Protein AF-A0A945QEE7-F1 (afdb_monomer_lite)

Sequence (156 aa):
LLILDPGDCGLHGPGEIKAFEELPPYSDELSGRLCRLVVMKALPALAEQDFTAFSQAVTELQNAVGDHFAPVQGGRYVSPAVTETLEMLAAQGVQGYGQSSWGPTGFALFATRQEAEKAREKLAAKSKGDAALEFVLCRGRNQGCLIETHDLSPIS

pLDDT: mean 89.36, std 9.95, range [53.41, 98.31]

Foldseek 3Di:
DKKAFPPDDFDDDPLVVVLVVPFDDDDPVLVVVLVCLCPVFQVVCVVVVVPQSNQQSQVVNQQSVLVSSCVSQVGSANDPVLVVLVVVVVVVVQRHKHADDRDPMIDTDDPDPVVLVVSQVVQQVVQDDPRGIDRDDDDDDPDDDDDDDDDDDDDD

Secondary structure (DSSP, 8-state):
-EEE-TT-----THHHHHHHHHSPPPPHHHHHHHHHHIIIIIHHHHHTT-HHHHHHHHHHHHHHHHHHHHHHHSSSSS-HHHHHHHHHHHHTT---EEE-TTSS-EEE--SSHHHHHHHHHHHHHH--STTPPEEE------S-------------

Structure (mmCIF, N/CA/C/O backbone):
data_AF-A0A945QEE7-F1
#
_entry.id   AF-A0A945QEE7-F1
#
loop_
_atom_site.group_PDB
_atom_site.id
_atom_site.type_symbol
_atom_site.label_atom_id
_atom_site.label_alt_id
_atom_site.label_comp_id
_atom_site.label_asym_id
_atom_site.label_entity_id
_atom_site.label_seq_id
_atom_site.pdbx_PDB_ins_code
_atom_site.Cartn_x
_atom_site.Cartn_y
_atom_site.Cartn_z
_atom_site.occupancy
_atom_site.B_iso_or_equiv
_atom_site.auth_seq_id
_atom_site.auth_comp_id
_atom_site.auth_asym_id
_atom_site.auth_atom_id
_atom_site.pdbx_PDB_model_num
ATOM 1 N N . LEU A 1 1 ? -7.535 3.858 4.313 1.00 96.19 1 LEU A N 1
ATOM 2 C CA . LEU A 1 1 ? -6.905 4.996 5.018 1.00 96.19 1 LEU A CA 1
ATOM 3 C C . LEU A 1 1 ? -5.767 5.491 4.151 1.00 96.19 1 LEU A C 1
ATOM 5 O O . LEU A 1 1 ? -4.949 4.666 3.773 1.00 96.19 1 LEU A O 1
ATOM 9 N N . LEU A 1 2 ? -5.740 6.777 3.821 1.00 96.50 2 LEU A N 1
ATOM 10 C CA . LEU A 1 2 ? -4.594 7.425 3.189 1.00 96.50 2 LEU A CA 1
ATOM 11 C C . LEU A 1 2 ? -3.747 8.091 4.265 1.00 96.50 2 LEU A C 1
ATOM 13 O O . LEU A 1 2 ? -4.296 8.623 5.233 1.00 96.50 2 LEU A O 1
ATOM 17 N N . ILE A 1 3 ? -2.438 8.039 4.071 1.00 95.44 3 ILE A N 1
ATOM 18 C CA . ILE A 1 3 ? -1.414 8.631 4.923 1.00 95.44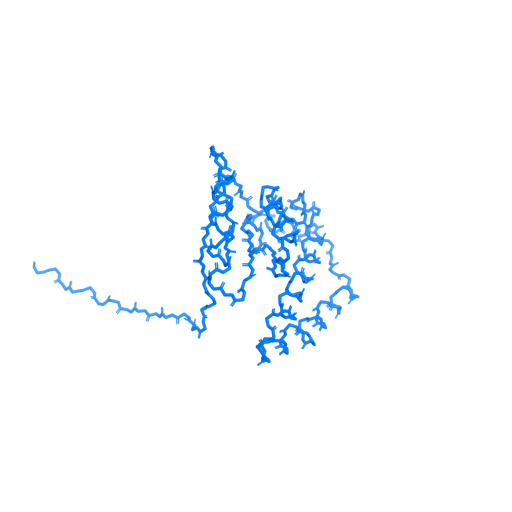 3 ILE A CA 1
ATOM 19 C C . ILE A 1 3 ? -0.645 9.589 4.023 1.00 95.44 3 ILE A C 1
ATOM 21 O O . ILE A 1 3 ? 0.061 9.150 3.117 1.00 95.44 3 ILE A O 1
ATOM 25 N N . LEU A 1 4 ? -0.852 10.882 4.216 1.00 93.81 4 LEU A N 1
ATOM 26 C CA . LEU A 1 4 ? -0.275 11.919 3.380 1.00 93.81 4 LEU A CA 1
ATOM 27 C C . LEU A 1 4 ? 0.861 12.584 4.145 1.00 93.81 4 LEU A C 1
ATOM 29 O O . LEU A 1 4 ? 0.725 12.866 5.334 1.00 93.81 4 LEU A O 1
ATOM 33 N N . ASP A 1 5 ? 1.948 12.849 3.436 1.00 91.44 5 ASP A N 1
ATOM 34 C CA . ASP A 1 5 ? 3.054 13.664 3.915 1.00 91.44 5 ASP A CA 1
ATOM 35 C C . ASP A 1 5 ? 3.064 14.974 3.118 1.00 91.44 5 ASP A C 1
ATOM 37 O O . ASP A 1 5 ? 3.502 14.971 1.967 1.00 91.44 5 ASP A O 1
ATOM 41 N N . PRO A 1 6 ? 2.523 16.080 3.664 1.00 85.69 6 PRO A N 1
ATOM 42 C CA . PRO A 1 6 ? 2.502 17.366 2.968 1.00 85.69 6 PRO A CA 1
ATOM 43 C C . PRO A 1 6 ? 3.894 17.991 2.801 1.00 85.69 6 PRO A C 1
ATOM 45 O O . PRO A 1 6 ? 4.048 18.921 2.011 1.00 85.69 6 PRO A O 1
ATOM 48 N N . GLY A 1 7 ? 4.883 17.532 3.578 1.00 81.88 7 GLY A N 1
ATOM 49 C CA . GLY A 1 7 ? 6.245 18.062 3.579 1.00 81.88 7 GLY A CA 1
ATOM 50 C C . GLY A 1 7 ? 7.164 17.416 2.545 1.00 81.88 7 GLY A C 1
ATOM 51 O O . GLY A 1 7 ? 8.278 17.900 2.350 1.00 81.88 7 GLY A O 1
ATOM 52 N N . ASP A 1 8 ? 6.707 16.354 1.884 1.00 77.81 8 ASP A N 1
ATOM 53 C CA . ASP A 1 8 ? 7.475 15.613 0.893 1.00 77.81 8 ASP A CA 1
ATOM 54 C C . ASP A 1 8 ? 6.785 15.666 -0.476 1.00 77.81 8 ASP A C 1
ATOM 56 O O . ASP A 1 8 ? 5.558 15.717 -0.597 1.00 77.81 8 ASP A O 1
ATOM 60 N N . CYS A 1 9 ? 7.581 15.663 -1.537 1.00 70.19 9 CYS A N 1
ATOM 61 C CA . CYS A 1 9 ? 7.084 15.597 -2.899 1.00 70.19 9 CYS A CA 1
ATOM 62 C C . CYS A 1 9 ? 7.738 14.410 -3.598 1.00 70.19 9 CYS A C 1
ATOM 64 O O . CYS A 1 9 ? 8.950 14.359 -3.793 1.00 70.19 9 CYS A O 1
ATOM 66 N N . GLY A 1 10 ? 6.906 13.443 -3.988 1.00 72.31 10 GLY A N 1
ATOM 67 C CA . GLY A 1 10 ? 7.337 12.362 -4.860 1.00 72.31 10 GLY A CA 1
ATOM 68 C C . GLY A 1 10 ? 7.846 12.897 -6.198 1.00 72.31 10 GLY A C 1
ATOM 69 O O . GLY A 1 10 ? 7.686 14.076 -6.544 1.00 72.31 10 GLY A O 1
ATOM 70 N N . LEU A 1 11 ? 8.437 12.009 -6.992 1.00 74.56 11 LEU A N 1
ATOM 71 C CA . LEU A 1 11 ? 8.879 12.365 -8.335 1.00 74.56 11 LEU A CA 1
ATOM 72 C C . LEU A 1 11 ? 7.681 12.754 -9.211 1.00 74.56 11 LEU A C 1
ATOM 74 O O . LEU A 1 11 ? 6.645 12.094 -9.209 1.00 74.56 11 LEU A O 1
ATOM 78 N N . HIS A 1 12 ? 7.834 13.845 -9.959 1.00 75.69 12 HIS A N 1
ATOM 79 C CA . HIS A 1 12 ? 6.833 14.328 -10.902 1.00 75.69 12 HIS A CA 1
ATOM 80 C C . HIS A 1 12 ? 7.497 15.009 -12.103 1.00 75.69 12 HIS A C 1
ATOM 82 O O . HIS A 1 12 ? 8.585 15.587 -12.006 1.00 75.69 12 HIS A O 1
ATOM 88 N N . GLY A 1 13 ? 6.834 14.945 -13.260 1.00 78.56 13 GLY A N 1
ATOM 89 C CA . GLY A 1 13 ? 7.272 15.634 -14.473 1.00 78.56 13 GLY A CA 1
ATOM 90 C C . GLY A 1 13 ? 8.636 15.132 -14.980 1.00 78.56 13 GLY A C 1
ATOM 91 O O . GLY A 1 13 ? 8.820 13.926 -15.130 1.00 78.56 13 GLY A O 1
ATOM 92 N N . PRO A 1 14 ? 9.615 16.014 -15.259 1.00 75.38 14 PRO A N 1
ATOM 93 C CA . PRO A 1 14 ? 10.912 15.597 -15.804 1.00 75.38 14 PRO A CA 1
ATOM 94 C C . PRO A 1 14 ? 11.692 14.608 -14.922 1.00 75.38 14 PRO A C 1
ATOM 96 O O . PRO A 1 14 ? 12.434 13.780 -15.446 1.00 75.38 14 PRO A O 1
ATOM 99 N N . GLY A 1 15 ? 11.525 14.678 -13.595 1.00 75.44 15 GLY A N 1
ATOM 100 C CA . GLY A 1 15 ? 12.182 13.756 -12.663 1.00 75.44 15 GLY A CA 1
ATOM 101 C C . GLY A 1 15 ? 11.660 12.322 -12.772 1.00 75.44 15 GLY A C 1
ATOM 102 O O . GLY A 1 15 ? 12.436 11.379 -12.663 1.00 75.44 15 GLY A O 1
ATOM 103 N N . GLU A 1 16 ? 10.368 12.159 -13.062 1.00 80.06 16 GLU A N 1
ATOM 104 C CA . GLU A 1 16 ? 9.737 10.854 -13.281 1.00 80.06 16 GLU A CA 1
ATOM 105 C C . GLU A 1 16 ? 10.251 10.189 -14.566 1.00 80.06 16 GLU A C 1
ATOM 107 O O . GLU A 1 16 ? 10.601 9.012 -14.553 1.00 80.06 16 GLU A O 1
ATOM 112 N N . ILE A 1 17 ? 10.370 10.950 -15.661 1.00 79.50 17 ILE A N 1
ATOM 113 C CA . ILE A 1 17 ? 10.894 10.434 -16.938 1.00 79.50 17 ILE A CA 1
ATOM 114 C C . ILE A 1 17 ? 12.321 9.917 -16.755 1.00 79.50 17 ILE A C 1
ATOM 116 O O . ILE A 1 17 ? 12.627 8.791 -17.138 1.00 79.50 17 ILE A O 1
ATOM 120 N N . LYS A 1 18 ? 13.175 10.715 -16.109 1.00 81.19 18 LYS A N 1
ATOM 121 C CA . LYS A 1 18 ? 14.565 10.339 -15.854 1.00 81.19 18 LYS A CA 1
ATOM 122 C C . LYS A 1 18 ? 14.672 9.094 -14.968 1.00 81.19 18 LYS A C 1
ATOM 124 O O . LYS A 1 18 ? 15.489 8.222 -15.237 1.00 81.19 18 LYS A O 1
ATOM 129 N N . ALA A 1 19 ? 13.822 8.979 -13.949 1.00 81.94 19 ALA A N 1
ATOM 130 C CA . ALA A 1 19 ? 13.782 7.793 -13.101 1.00 81.94 19 ALA A CA 1
ATOM 131 C C . ALA A 1 19 ? 13.407 6.527 -13.891 1.00 81.94 19 ALA A C 1
ATOM 133 O O . ALA A 1 19 ? 14.014 5.481 -13.681 1.00 81.94 19 ALA A O 1
ATOM 134 N N . PHE A 1 20 ? 12.466 6.613 -14.838 1.00 82.88 20 PHE A N 1
ATOM 135 C CA . PHE A 1 20 ? 12.149 5.493 -15.731 1.00 82.88 20 PHE A CA 1
ATOM 136 C C . PHE A 1 20 ? 13.299 5.124 -16.676 1.00 82.88 20 PHE A C 1
ATOM 138 O O . PHE A 1 20 ? 13.460 3.947 -16.986 1.00 82.88 20 PHE A O 1
ATOM 145 N N . GLU A 1 21 ? 14.087 6.098 -17.134 1.00 84.75 21 GLU A N 1
ATOM 146 C CA . GLU A 1 21 ? 15.263 5.848 -17.979 1.00 84.75 21 GLU A CA 1
ATOM 147 C C . GLU A 1 21 ? 16.418 5.190 -17.206 1.00 84.75 21 GLU A C 1
ATOM 149 O O . GLU A 1 21 ? 17.169 4.399 -17.776 1.00 84.75 21 GLU A O 1
ATOM 154 N N . GLU A 1 22 ? 16.571 5.511 -15.918 1.00 86.62 22 GLU A N 1
ATOM 155 C CA . GLU A 1 22 ? 17.645 4.989 -15.061 1.00 86.62 22 GLU A CA 1
ATOM 156 C C . GLU A 1 22 ? 17.321 3.623 -14.443 1.00 86.62 22 GLU A C 1
ATOM 158 O O . GLU A 1 22 ? 18.234 2.867 -14.095 1.00 86.62 22 GLU A O 1
ATOM 163 N N . LEU A 1 23 ? 16.038 3.287 -14.296 1.00 88.00 23 LEU A N 1
ATOM 164 C CA . LEU A 1 23 ? 15.627 2.017 -13.716 1.00 88.00 23 LEU A CA 1
ATOM 165 C C . LEU A 1 23 ? 15.896 0.845 -14.667 1.00 88.00 23 LEU A C 1
ATOM 167 O O . LEU A 1 23 ? 15.575 0.909 -15.857 1.00 88.00 23 LEU A O 1
ATOM 171 N N . PRO A 1 24 ? 16.438 -0.275 -14.154 1.00 88.19 24 PRO A N 1
ATOM 172 C CA . PRO A 1 24 ? 16.554 -1.477 -14.957 1.00 88.19 24 PRO A CA 1
ATOM 173 C C . PRO A 1 24 ? 15.155 -1.977 -15.338 1.00 88.19 24 PRO A C 1
ATOM 175 O O . PRO A 1 24 ? 14.213 -1.817 -14.562 1.00 88.19 24 PRO A O 1
ATOM 178 N N . PRO A 1 25 ? 14.992 -2.652 -16.486 1.00 88.25 25 PRO A N 1
ATOM 179 C CA . PRO A 1 25 ? 13.743 -3.338 -16.765 1.00 88.25 25 PRO A CA 1
ATOM 180 C C . PRO A 1 25 ? 13.476 -4.395 -15.687 1.00 88.25 25 PRO A C 1
ATOM 182 O O . PRO A 1 25 ? 14.397 -4.991 -15.118 1.00 88.25 25 PRO A O 1
ATOM 185 N N . TYR A 1 26 ? 12.200 -4.669 -15.429 1.00 88.69 26 TYR A N 1
ATOM 186 C CA . TYR A 1 26 ? 11.822 -5.826 -14.627 1.00 88.69 26 TYR A CA 1
ATOM 187 C C . TYR A 1 26 ? 12.376 -7.109 -15.254 1.00 88.69 26 TYR A C 1
ATOM 189 O O . TYR A 1 26 ? 12.280 -7.304 -16.466 1.00 88.69 26 TYR A O 1
ATOM 197 N N . SER A 1 27 ? 12.902 -8.018 -14.430 1.00 92.94 27 SER A N 1
ATOM 198 C CA . SER A 1 27 ? 13.230 -9.360 -14.912 1.00 92.94 27 SER A CA 1
ATOM 199 C C . SER A 1 27 ? 11.956 -10.107 -15.312 1.00 92.94 27 SER A C 1
ATOM 201 O O . SER A 1 27 ? 10.900 -9.921 -14.698 1.00 92.94 27 SER A O 1
ATOM 203 N N . ASP A 1 28 ? 12.052 -10.999 -16.299 1.00 94.38 28 ASP A N 1
ATOM 204 C CA . ASP A 1 28 ? 10.920 -11.838 -16.722 1.00 94.38 28 ASP A CA 1
ATOM 205 C C . ASP A 1 28 ? 10.347 -12.656 -15.557 1.00 94.38 28 ASP A C 1
ATOM 207 O O . ASP A 1 28 ? 9.135 -12.834 -15.441 1.00 94.38 28 ASP A O 1
ATOM 211 N N . GLU A 1 29 ? 11.214 -13.109 -14.648 1.00 95.44 29 GLU A N 1
ATOM 212 C CA . GLU A 1 29 ? 10.814 -13.828 -13.441 1.00 95.44 29 GLU A CA 1
ATOM 213 C C . GLU A 1 29 ? 9.964 -12.954 -12.509 1.00 95.44 29 GLU A C 1
ATOM 215 O O . GLU A 1 29 ? 8.901 -13.385 -12.053 1.00 95.44 29 GLU A O 1
ATOM 220 N N . LEU A 1 30 ? 10.404 -11.719 -12.239 1.00 93.88 30 LEU A N 1
ATOM 221 C CA . LEU A 1 30 ? 9.674 -10.788 -11.383 1.00 93.88 30 LEU A CA 1
ATOM 222 C C . LEU A 1 30 ? 8.347 -10.394 -12.035 1.00 93.88 30 LEU A C 1
ATOM 224 O O . LEU A 1 30 ? 7.298 -10.528 -11.406 1.00 93.88 30 LEU A O 1
ATOM 228 N N . SER A 1 31 ? 8.374 -10.004 -13.309 1.00 95.38 31 SER A N 1
ATOM 229 C CA . SER A 1 31 ? 7.180 -9.681 -14.096 1.00 95.38 31 SER A CA 1
ATOM 230 C C . SER A 1 31 ? 6.173 -10.832 -14.102 1.00 95.38 31 SER A C 1
ATOM 232 O O . SER A 1 31 ? 4.992 -10.638 -13.806 1.00 95.38 31 SER A O 1
ATOM 234 N N . GLY A 1 32 ? 6.634 -12.057 -14.367 1.00 97.19 32 GLY A N 1
ATOM 235 C CA . GLY A 1 32 ? 5.798 -13.255 -14.367 1.00 97.19 32 GLY A CA 1
ATOM 236 C C . GLY A 1 32 ? 5.209 -13.565 -12.991 1.00 97.19 32 GLY A C 1
ATOM 237 O O . GLY A 1 32 ? 4.035 -13.935 -12.887 1.00 97.19 32 GLY A O 1
ATOM 238 N N . ARG A 1 33 ? 5.985 -13.371 -11.917 1.00 97.25 33 ARG A N 1
ATOM 239 C CA . ARG A 1 33 ? 5.507 -13.534 -10.539 1.00 97.25 33 ARG A CA 1
ATOM 240 C C . ARG A 1 33 ? 4.417 -12.522 -10.197 1.00 97.25 33 ARG A C 1
ATOM 242 O O . ARG A 1 33 ? 3.382 -12.933 -9.680 1.00 97.25 33 ARG A O 1
ATOM 249 N N . LEU A 1 34 ? 4.615 -11.240 -10.508 1.00 97.19 34 LEU A N 1
ATOM 250 C CA . LEU A 1 34 ? 3.637 -10.184 -10.222 1.00 97.19 34 LEU A CA 1
ATOM 251 C C . LEU A 1 34 ? 2.362 -10.343 -11.056 1.00 97.19 34 LEU A C 1
ATOM 253 O O . LEU A 1 34 ? 1.263 -10.216 -10.521 1.00 97.19 34 LEU A O 1
ATOM 257 N N . CYS A 1 35 ? 2.484 -10.724 -12.329 1.00 97.81 35 CYS A N 1
ATOM 258 C CA . CYS A 1 35 ? 1.334 -11.059 -13.167 1.00 97.81 35 CYS A CA 1
ATOM 259 C C . CYS A 1 35 ? 0.521 -12.213 -12.560 1.00 97.81 35 CYS A C 1
ATOM 261 O O . CYS A 1 35 ? -0.692 -12.098 -12.375 1.00 97.81 35 CYS A O 1
ATOM 263 N N . ARG A 1 36 ? 1.190 -13.302 -12.154 1.00 98.00 36 ARG A N 1
ATOM 264 C CA . ARG A 1 36 ? 0.533 -14.427 -11.476 1.00 98.00 36 ARG A CA 1
ATOM 265 C C . ARG A 1 36 ? -0.110 -14.001 -10.156 1.00 98.00 36 ARG A C 1
ATOM 267 O O . ARG A 1 36 ? -1.221 -14.434 -9.878 1.00 98.00 36 ARG A O 1
ATOM 274 N N . LEU A 1 37 ? 0.553 -13.171 -9.353 1.00 98.31 37 LEU A N 1
ATOM 275 C CA . LEU A 1 37 ? 0.015 -12.658 -8.091 1.00 98.31 37 LEU A CA 1
ATOM 276 C C . LEU A 1 37 ? -1.304 -11.905 -8.309 1.00 98.31 37 LEU A C 1
ATOM 278 O O . LEU A 1 37 ? -2.284 -12.152 -7.607 1.00 98.31 37 LEU A O 1
ATOM 282 N N . VAL A 1 38 ? -1.354 -11.037 -9.319 1.00 98.00 38 VAL A N 1
ATOM 283 C CA . VAL A 1 38 ? -2.563 -10.278 -9.651 1.00 98.00 38 VAL A CA 1
ATOM 284 C C . VAL A 1 38 ? -3.661 -11.202 -10.175 1.00 98.00 38 VAL A C 1
ATOM 286 O O . VAL A 1 38 ? -4.759 -11.227 -9.622 1.00 98.00 38 VAL A O 1
ATOM 289 N N . VAL A 1 39 ? -3.365 -11.991 -11.210 1.00 98.31 39 VAL A N 1
ATOM 290 C CA . VAL A 1 39 ? -4.373 -12.780 -11.935 1.00 98.31 39 VAL A CA 1
ATOM 291 C C . VAL A 1 39 ? -4.870 -13.977 -11.125 1.00 98.31 39 VAL A C 1
ATOM 293 O O . VAL A 1 39 ? -6.049 -14.303 -11.190 1.00 98.31 39 VAL A O 1
ATOM 296 N N . MET A 1 40 ? -3.995 -14.619 -10.348 1.00 98.12 40 MET A N 1
ATOM 297 C CA . MET A 1 40 ? -4.310 -15.864 -9.638 1.00 98.12 40 MET A CA 1
ATOM 298 C C . MET A 1 40 ? -4.582 -15.678 -8.143 1.00 98.12 40 MET A C 1
ATOM 300 O O . MET A 1 40 ? -5.019 -16.634 -7.511 1.00 98.12 40 MET A O 1
ATOM 304 N N . LYS A 1 41 ? -4.316 -14.500 -7.557 1.00 97.94 41 LYS A N 1
ATOM 305 C CA . LYS A 1 41 ? -4.658 -14.221 -6.150 1.00 97.94 41 LYS A CA 1
ATOM 306 C C . LYS A 1 41 ? -5.513 -12.973 -5.981 1.00 97.94 41 LYS A C 1
ATOM 308 O O . LYS A 1 41 ? -6.628 -13.084 -5.490 1.00 97.94 41 LYS A O 1
ATOM 313 N N . ALA A 1 42 ? -5.021 -11.802 -6.391 1.00 98.00 42 ALA A N 1
ATOM 314 C CA . ALA A 1 42 ? -5.708 -10.544 -6.095 1.00 98.00 42 ALA A CA 1
ATOM 315 C C . ALA A 1 42 ? -7.097 -10.469 -6.754 1.00 98.00 42 ALA A C 1
ATOM 317 O O . ALA A 1 42 ? -8.078 -10.170 -6.079 1.00 98.00 42 ALA A O 1
ATOM 318 N N . LEU A 1 43 ? -7.203 -10.770 -8.053 1.00 98.06 43 LEU A N 1
ATOM 319 C CA . LEU A 1 43 ? -8.484 -10.704 -8.764 1.00 98.06 43 LEU A CA 1
ATOM 320 C C . LEU A 1 43 ? -9.502 -11.752 -8.270 1.00 98.06 43 LEU A C 1
ATOM 322 O O . LEU A 1 43 ? -10.637 -11.353 -8.005 1.00 98.06 43 LEU A O 1
ATOM 326 N N . PRO A 1 44 ? -9.142 -13.040 -8.079 1.00 98.19 44 PRO A N 1
ATOM 327 C CA . PRO A 1 44 ? -10.051 -14.015 -7.476 1.00 98.19 44 PRO A CA 1
ATOM 328 C C . PRO A 1 44 ? -10.494 -13.625 -6.064 1.00 98.19 44 PRO A C 1
ATOM 330 O O . PRO A 1 44 ? -11.689 -13.617 -5.796 1.00 98.19 44 PRO A O 1
ATOM 333 N N . ALA A 1 45 ? -9.567 -13.200 -5.196 1.00 98.12 45 ALA A N 1
ATOM 334 C CA . ALA A 1 45 ? -9.897 -12.776 -3.836 1.00 98.12 45 ALA A CA 1
ATOM 335 C C . ALA A 1 45 ? -10.869 -11.589 -3.824 1.00 98.12 45 ALA A C 1
ATOM 337 O O . ALA A 1 45 ? -11.810 -11.557 -3.036 1.00 98.12 45 ALA A O 1
ATOM 338 N N . LEU A 1 46 ? -10.691 -10.630 -4.736 1.00 95.50 46 LEU A N 1
ATOM 339 C CA . LEU A 1 46 ? -11.626 -9.520 -4.892 1.00 95.50 46 LEU A CA 1
ATOM 340 C C . LEU A 1 46 ? -13.017 -10.000 -5.338 1.00 95.50 46 LEU A C 1
ATOM 342 O O . LEU A 1 46 ? -14.021 -9.530 -4.803 1.00 95.50 46 LEU A O 1
ATOM 346 N N . ALA A 1 47 ? -13.083 -10.929 -6.297 1.00 96.81 47 ALA A N 1
ATOM 347 C CA . ALA A 1 47 ? -14.338 -11.491 -6.797 1.00 96.81 47 ALA A CA 1
ATOM 348 C C . ALA A 1 47 ? -15.083 -12.307 -5.726 1.00 96.81 47 ALA A C 1
ATOM 350 O O . ALA A 1 47 ? -16.306 -12.219 -5.622 1.00 96.81 47 ALA A O 1
ATOM 351 N N . GLU A 1 48 ? -14.344 -13.050 -4.905 1.00 97.94 48 GLU A N 1
ATOM 352 C CA . GLU A 1 48 ? -14.853 -13.865 -3.795 1.00 97.94 48 GLU A CA 1
ATOM 353 C C . GLU A 1 48 ? -15.082 -13.056 -2.509 1.00 97.94 48 GLU A C 1
ATOM 355 O O . GLU A 1 48 ? -15.572 -13.595 -1.520 1.00 97.94 48 GLU A O 1
ATOM 360 N N . GLN A 1 49 ? -14.771 -11.755 -2.522 1.00 96.69 49 GLN A N 1
ATOM 361 C CA . GLN A 1 49 ? -14.835 -10.866 -1.356 1.00 96.69 49 GLN A CA 1
ATOM 362 C C . GLN A 1 49 ? -13.954 -11.332 -0.179 1.00 96.69 49 GLN A C 1
ATOM 364 O O . GLN A 1 49 ? -14.224 -11.009 0.980 1.00 96.69 49 GLN A O 1
ATOM 369 N N . ASP A 1 50 ? -12.862 -12.041 -0.469 1.00 98.06 50 ASP A N 1
ATOM 370 C CA . ASP A 1 50 ? -11.832 -12.392 0.505 1.00 98.06 50 ASP A CA 1
ATOM 371 C C . ASP A 1 50 ? -10.909 -11.188 0.745 1.00 98.06 50 ASP A C 1
ATOM 373 O O . ASP A 1 50 ? -9.897 -10.966 0.068 1.00 98.06 50 ASP A O 1
ATOM 377 N N . PHE A 1 51 ? -11.279 -10.386 1.745 1.00 96.81 51 PHE A N 1
ATOM 378 C CA . PHE A 1 51 ? -10.521 -9.208 2.153 1.00 96.81 51 PHE A CA 1
ATOM 379 C C . PHE A 1 51 ? -9.072 -9.539 2.539 1.00 96.81 51 PHE A C 1
ATOM 381 O O . PHE A 1 51 ? -8.164 -8.763 2.226 1.00 96.81 51 PHE A O 1
ATOM 388 N N . THR A 1 52 ? -8.843 -10.663 3.220 1.00 97.81 52 THR A N 1
ATOM 389 C CA . THR A 1 52 ? -7.522 -11.043 3.728 1.00 97.81 52 THR A CA 1
ATOM 390 C C . THR A 1 52 ? -6.594 -11.408 2.579 1.00 97.81 52 THR A C 1
ATOM 392 O O . THR A 1 52 ? -5.507 -10.832 2.474 1.00 97.81 52 THR A O 1
ATOM 395 N N . ALA A 1 53 ? -7.026 -12.300 1.686 1.00 98.06 53 ALA A N 1
ATOM 396 C CA . ALA A 1 53 ? -6.225 -12.709 0.538 1.00 98.06 53 ALA A CA 1
ATOM 397 C C . ALA A 1 53 ? -5.954 -11.534 -0.414 1.00 98.06 53 ALA A C 1
ATOM 399 O O . ALA A 1 53 ? -4.823 -11.365 -0.879 1.00 98.06 53 ALA A O 1
ATOM 400 N N . PHE A 1 54 ? -6.951 -10.672 -0.647 1.00 98.25 54 PHE A N 1
ATOM 401 C CA . PHE A 1 54 ? -6.779 -9.466 -1.458 1.00 98.25 54 PHE A CA 1
ATOM 402 C C . PHE A 1 54 ? -5.749 -8.515 -0.840 1.00 98.25 54 PHE A C 1
ATOM 404 O O . PHE A 1 54 ? -4.819 -8.076 -1.516 1.00 98.25 54 PHE A O 1
ATOM 411 N N . SER A 1 55 ? -5.878 -8.235 0.459 1.00 98.00 55 SER A N 1
ATOM 412 C CA . SER A 1 55 ? -4.987 -7.329 1.187 1.00 98.00 55 SER A CA 1
ATOM 413 C C . SER A 1 55 ? -3.534 -7.799 1.153 1.00 98.00 55 SER A C 1
ATOM 415 O O . SER A 1 55 ? -2.640 -7.016 0.836 1.00 98.00 55 SER A O 1
ATOM 417 N N . GLN A 1 56 ? -3.295 -9.087 1.408 1.00 98.31 56 GLN A N 1
ATOM 418 C CA . GLN A 1 56 ? -1.955 -9.672 1.352 1.00 98.31 56 GLN A CA 1
ATOM 419 C C . GLN A 1 56 ? -1.350 -9.585 -0.054 1.00 98.31 56 GLN A C 1
ATOM 421 O O . GLN A 1 56 ? -0.187 -9.210 -0.194 1.00 98.31 56 GLN A O 1
ATOM 426 N N . ALA A 1 57 ? -2.138 -9.880 -1.094 1.00 98.31 57 ALA A N 1
ATOM 427 C CA . ALA A 1 57 ? -1.675 -9.799 -2.476 1.00 98.31 57 ALA A CA 1
ATOM 428 C C . ALA A 1 57 ? -1.326 -8.359 -2.890 1.00 98.31 57 ALA A C 1
ATOM 430 O O . ALA A 1 57 ? -0.327 -8.146 -3.576 1.00 98.31 57 ALA A O 1
ATOM 431 N N . VAL A 1 58 ? -2.104 -7.367 -2.441 1.00 97.81 58 VAL A N 1
ATOM 432 C CA . VAL A 1 58 ? -1.795 -5.945 -2.657 1.00 97.81 58 VAL A CA 1
ATOM 433 C C . VAL A 1 58 ? -0.470 -5.576 -1.998 1.00 97.81 58 VAL A C 1
ATOM 435 O O . VAL A 1 58 ? 0.386 -5.008 -2.667 1.00 97.81 58 VAL A O 1
ATOM 438 N N . THR A 1 59 ? -0.258 -5.933 -0.732 1.00 98.31 59 THR A N 1
ATOM 439 C CA . THR A 1 59 ? 0.997 -5.623 -0.024 1.00 98.31 59 THR A CA 1
ATOM 440 C C . THR A 1 59 ? 2.205 -6.305 -0.659 1.00 98.31 59 THR A C 1
ATOM 442 O O . THR A 1 59 ? 3.260 -5.690 -0.800 1.00 98.31 59 THR A O 1
ATOM 445 N N . GLU A 1 60 ? 2.071 -7.565 -1.079 1.00 98.06 60 GLU A N 1
ATOM 446 C CA . GLU A 1 60 ? 3.142 -8.291 -1.772 1.00 98.06 60 GLU A CA 1
ATOM 447 C C . GLU A 1 60 ? 3.517 -7.598 -3.094 1.00 98.06 60 GLU A C 1
ATOM 449 O O . GLU A 1 60 ? 4.701 -7.383 -3.363 1.00 98.06 60 GLU A O 1
ATOM 454 N N . LEU A 1 61 ? 2.519 -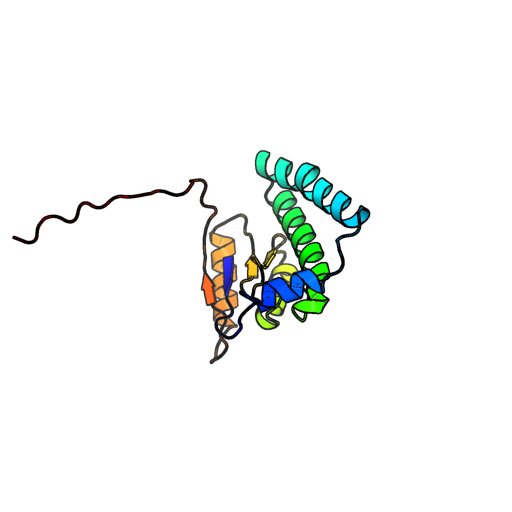7.172 -3.878 1.00 97.44 61 LEU A N 1
ATOM 455 C CA . LEU A 1 61 ? 2.726 -6.401 -5.105 1.00 97.44 61 LEU A CA 1
ATOM 456 C C . LEU A 1 61 ? 3.411 -5.058 -4.814 1.00 97.44 61 LEU A C 1
ATOM 458 O O . LEU A 1 61 ? 4.385 -4.709 -5.473 1.00 97.44 61 LEU A O 1
ATOM 462 N N . GLN A 1 62 ? 2.919 -4.323 -3.817 1.00 96.69 62 GLN A N 1
ATOM 463 C CA . GLN A 1 62 ? 3.417 -3.001 -3.439 1.00 96.69 62 GLN A CA 1
ATOM 464 C C . GLN A 1 62 ? 4.859 -3.041 -2.939 1.00 96.69 62 GLN A C 1
ATOM 466 O O . GLN A 1 62 ? 5.661 -2.209 -3.349 1.00 96.69 62 GLN A O 1
ATOM 471 N N . ASN A 1 63 ? 5.222 -4.035 -2.127 1.00 96.19 63 ASN A N 1
ATOM 472 C CA . ASN A 1 63 ? 6.601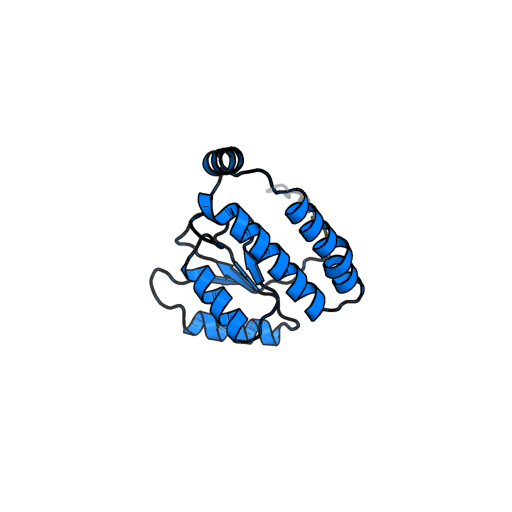 -4.210 -1.677 1.00 96.19 63 ASN A CA 1
ATOM 473 C C . ASN A 1 63 ? 7.537 -4.519 -2.851 1.00 96.19 63 ASN A C 1
ATOM 475 O O . ASN A 1 63 ? 8.611 -3.936 -2.935 1.00 96.19 63 ASN A O 1
ATOM 479 N N . ALA A 1 64 ? 7.126 -5.393 -3.774 1.00 95.62 64 ALA A N 1
ATOM 480 C CA . ALA A 1 64 ? 7.944 -5.742 -4.932 1.00 95.62 64 ALA A CA 1
ATOM 481 C C . ALA A 1 64 ? 8.151 -4.558 -5.890 1.00 95.62 64 ALA A C 1
ATOM 483 O O . ALA A 1 64 ? 9.250 -4.378 -6.411 1.00 95.62 64 ALA A O 1
ATOM 484 N N . VAL A 1 65 ? 7.110 -3.748 -6.103 1.00 93.44 65 VAL A N 1
ATOM 485 C CA . VAL A 1 65 ? 7.210 -2.501 -6.871 1.00 93.44 65 VAL A CA 1
ATOM 486 C C . VAL A 1 65 ? 8.098 -1.504 -6.126 1.00 93.44 65 VAL A C 1
ATOM 488 O O . VAL A 1 65 ? 9.071 -1.022 -6.690 1.00 93.44 65 VAL A O 1
ATOM 491 N N . GLY A 1 66 ? 7.843 -1.247 -4.845 1.00 93.56 66 GLY A N 1
ATOM 492 C CA . GLY A 1 66 ? 8.645 -0.321 -4.046 1.00 93.56 66 GLY A CA 1
ATOM 493 C C . GLY A 1 66 ? 10.130 -0.693 -3.999 1.00 93.56 66 GLY A C 1
ATOM 494 O O . GLY A 1 66 ? 10.978 0.182 -4.123 1.00 93.56 66 GLY A O 1
ATOM 495 N N . ASP A 1 67 ? 10.462 -1.984 -3.906 1.00 94.12 67 ASP A N 1
ATOM 496 C CA . ASP A 1 67 ? 11.848 -2.473 -3.951 1.00 94.12 67 ASP A CA 1
ATOM 497 C C . ASP A 1 67 ? 12.513 -2.228 -5.307 1.00 94.12 67 ASP A C 1
ATOM 499 O O . ASP A 1 67 ? 13.693 -1.884 -5.365 1.00 94.12 67 ASP A O 1
ATOM 503 N N . HIS A 1 68 ? 11.764 -2.381 -6.400 1.00 92.75 68 HIS A N 1
ATOM 504 C CA . HIS A 1 68 ? 12.264 -2.101 -7.743 1.00 92.75 68 HIS A CA 1
ATOM 505 C C . HIS A 1 68 ? 12.568 -0.610 -7.937 1.00 92.75 68 HIS A C 1
ATOM 507 O O . HIS A 1 68 ? 13.597 -0.264 -8.510 1.00 92.75 68 HIS A O 1
ATOM 513 N N . PHE A 1 69 ? 11.702 0.266 -7.424 1.00 91.12 69 PHE A N 1
ATOM 514 C CA . PHE A 1 69 ? 11.842 1.721 -7.529 1.00 91.12 69 PHE A CA 1
ATOM 515 C C . PHE A 1 69 ? 12.736 2.338 -6.435 1.00 91.12 69 PHE A C 1
ATOM 517 O O . PHE A 1 69 ? 13.123 3.503 -6.541 1.00 91.12 69 PHE A O 1
ATOM 524 N N . ALA A 1 70 ? 13.129 1.572 -5.411 1.00 92.00 70 ALA A N 1
ATOM 525 C CA . ALA A 1 70 ? 13.942 2.054 -4.294 1.00 92.00 70 ALA A CA 1
ATOM 526 C C . ALA A 1 70 ? 15.230 2.804 -4.692 1.00 92.00 70 ALA A C 1
ATOM 528 O O . ALA A 1 70 ? 15.510 3.828 -4.060 1.00 92.00 70 ALA A O 1
ATOM 529 N N . PRO A 1 71 ? 15.992 2.390 -5.730 1.00 90.56 71 PRO A N 1
ATOM 530 C CA . PRO A 1 71 ? 17.215 3.089 -6.133 1.00 90.56 71 PRO A CA 1
ATOM 531 C C . PRO A 1 71 ? 17.007 4.545 -6.568 1.00 90.56 71 PRO A C 1
ATOM 533 O O . PRO A 1 71 ? 17.922 5.349 -6.415 1.00 90.56 71 PRO A O 1
ATOM 536 N N . VAL A 1 72 ? 15.827 4.890 -7.095 1.00 87.69 72 VAL A N 1
ATOM 537 C CA . VAL A 1 72 ? 15.536 6.233 -7.636 1.00 87.69 72 VAL A CA 1
ATOM 538 C C . VAL A 1 72 ? 14.671 7.087 -6.714 1.00 87.69 72 VAL A C 1
ATOM 540 O O . VAL A 1 72 ? 14.643 8.304 -6.870 1.00 87.69 72 VAL A O 1
ATOM 543 N N . GLN A 1 73 ? 13.984 6.476 -5.745 1.00 87.06 73 GLN A N 1
ATOM 544 C CA . GLN A 1 73 ? 13.093 7.191 -4.823 1.00 87.06 73 GLN A CA 1
ATOM 545 C C . GLN A 1 73 ? 13.611 7.255 -3.372 1.00 87.06 73 GLN A C 1
ATOM 547 O O . GLN A 1 73 ? 12.963 7.851 -2.520 1.00 87.06 73 GLN A O 1
ATOM 552 N N . GLY A 1 74 ? 14.770 6.650 -3.077 1.00 87.06 74 GLY A N 1
ATOM 553 C CA . GLY A 1 74 ? 15.451 6.763 -1.777 1.00 87.06 74 GLY A CA 1
ATOM 554 C C . GLY A 1 74 ? 15.048 5.728 -0.717 1.00 87.06 74 GLY A C 1
ATOM 555 O O . GLY A 1 74 ? 15.568 5.759 0.397 1.00 87.06 74 GLY A O 1
ATOM 556 N N . GLY A 1 75 ? 14.167 4.786 -1.055 1.00 90.44 75 GLY A N 1
ATOM 557 C CA . GLY A 1 75 ? 13.677 3.734 -0.163 1.00 90.44 75 GLY A CA 1
ATOM 558 C C . GLY A 1 75 ? 12.512 2.968 -0.789 1.00 90.44 75 GLY A C 1
ATOM 559 O O . GLY A 1 75 ? 12.065 3.305 -1.881 1.00 90.44 75 GLY A O 1
ATOM 560 N N . ARG A 1 76 ? 11.982 1.937 -0.115 1.00 93.06 76 ARG A N 1
ATOM 561 C CA . ARG A 1 76 ? 10.800 1.200 -0.618 1.00 93.06 76 ARG A CA 1
ATOM 562 C C . ARG A 1 76 ? 9.580 2.107 -0.799 1.00 93.06 76 ARG A C 1
ATOM 564 O O . ARG A 1 76 ? 8.786 1.893 -1.711 1.00 93.06 76 ARG A O 1
ATOM 571 N N . TYR A 1 77 ? 9.452 3.106 0.063 1.00 93.31 77 TYR A N 1
ATOM 572 C CA . TYR A 1 77 ? 8.507 4.205 -0.068 1.00 93.31 77 TYR A CA 1
ATOM 573 C C . TYR A 1 77 ? 9.282 5.517 0.043 1.00 93.31 77 TYR A C 1
ATOM 575 O O . TYR A 1 77 ? 10.352 5.544 0.653 1.00 93.31 77 TYR A O 1
ATOM 583 N N . VAL A 1 78 ? 8.751 6.580 -0.556 1.00 90.88 78 VAL A N 1
ATOM 584 C CA . VAL A 1 78 ? 9.453 7.868 -0.679 1.00 90.88 78 VAL A CA 1
ATOM 585 C C . VAL A 1 78 ? 9.621 8.546 0.676 1.00 90.88 78 VAL A C 1
ATOM 587 O O . VAL A 1 78 ? 10.737 8.881 1.058 1.00 90.88 78 VAL A O 1
ATOM 590 N N . SER A 1 79 ? 8.528 8.676 1.437 1.00 92.00 79 SER A N 1
ATOM 591 C CA . SER A 1 79 ? 8.564 9.336 2.744 1.00 92.00 79 SER A CA 1
ATOM 592 C C . SER A 1 79 ? 8.969 8.355 3.858 1.00 92.00 79 SER A C 1
ATOM 594 O O . SER A 1 79 ? 8.290 7.337 4.077 1.00 92.00 79 SER A O 1
ATOM 596 N N . PRO A 1 80 ? 10.027 8.657 4.639 1.00 91.06 80 PRO A N 1
ATOM 597 C CA . PRO A 1 80 ? 10.384 7.880 5.825 1.00 91.06 80 PRO A CA 1
ATOM 598 C C . PRO A 1 80 ? 9.279 7.874 6.889 1.00 91.06 80 PRO A C 1
ATOM 600 O O . PRO A 1 80 ? 9.036 6.847 7.520 1.00 91.06 80 PRO A O 1
ATOM 603 N N . ALA A 1 81 ? 8.566 8.992 7.060 1.00 91.88 81 ALA A N 1
ATOM 604 C CA . ALA A 1 81 ? 7.478 9.106 8.032 1.00 91.88 81 ALA A CA 1
ATOM 605 C C . ALA A 1 81 ? 6.271 8.237 7.638 1.00 91.88 81 ALA A C 1
ATOM 607 O O . ALA A 1 81 ? 5.650 7.576 8.482 1.00 91.88 81 ALA A O 1
ATOM 608 N N . VAL A 1 82 ? 5.963 8.182 6.338 1.00 93.62 82 VAL A N 1
ATOM 609 C CA . VAL A 1 82 ? 4.951 7.267 5.795 1.00 93.62 82 VAL A CA 1
ATOM 610 C C . VAL A 1 82 ? 5.402 5.820 5.973 1.00 93.62 82 VAL A C 1
ATOM 612 O O . VAL A 1 82 ? 4.607 4.997 6.424 1.00 93.62 82 VAL A O 1
ATOM 615 N N . THR A 1 83 ? 6.675 5.515 5.713 1.00 94.25 83 THR A N 1
ATOM 616 C CA . THR A 1 83 ? 7.252 4.176 5.915 1.00 94.25 83 THR A CA 1
ATOM 617 C C . THR A 1 83 ? 7.097 3.704 7.361 1.00 94.25 83 THR A C 1
ATOM 619 O O . THR A 1 83 ? 6.502 2.650 7.583 1.00 94.25 83 THR A O 1
ATOM 622 N N . GLU A 1 84 ? 7.522 4.502 8.350 1.00 93.88 84 GLU A N 1
ATOM 623 C CA . GLU A 1 84 ? 7.382 4.164 9.779 1.00 93.88 84 GLU A CA 1
ATOM 624 C C . GLU A 1 84 ? 5.911 3.917 10.147 1.00 93.88 84 GLU A C 1
ATOM 626 O O . GLU A 1 84 ? 5.573 2.985 10.879 1.00 93.88 84 GLU A O 1
ATOM 631 N N . THR A 1 85 ? 5.006 4.738 9.609 1.00 94.88 85 THR A N 1
ATOM 632 C CA . THR A 1 85 ? 3.566 4.589 9.836 1.00 94.88 85 THR A CA 1
ATOM 633 C C . THR A 1 85 ? 3.033 3.269 9.279 1.00 94.88 85 THR A C 1
ATOM 635 O O . THR A 1 85 ? 2.275 2.575 9.965 1.00 94.88 85 THR A O 1
ATOM 638 N N . LEU A 1 86 ? 3.428 2.901 8.059 1.00 96.38 86 LEU A N 1
ATOM 639 C CA . LEU A 1 86 ? 3.034 1.644 7.424 1.00 96.38 86 LEU A CA 1
ATOM 640 C C . LEU A 1 86 ? 3.584 0.428 8.180 1.00 96.38 86 LEU A C 1
ATOM 642 O O . LEU A 1 86 ? 2.839 -0.519 8.427 1.00 96.38 86 LEU A O 1
ATOM 646 N N . GLU A 1 87 ? 4.840 0.473 8.623 1.00 95.25 87 GLU A N 1
ATOM 647 C CA . GLU A 1 87 ? 5.457 -0.581 9.437 1.00 95.25 87 GLU A CA 1
ATOM 648 C C . GLU A 1 87 ? 4.749 -0.757 10.785 1.00 95.25 87 GLU A C 1
ATOM 650 O O . GLU A 1 87 ? 4.481 -1.881 11.216 1.00 95.25 87 GLU A O 1
ATOM 655 N N . MET A 1 88 ? 4.361 0.343 11.433 1.00 94.94 88 MET A N 1
ATOM 656 C CA . MET A 1 88 ? 3.564 0.305 12.662 1.00 94.94 88 MET A CA 1
ATOM 657 C C . MET A 1 88 ? 2.200 -0.351 12.455 1.00 94.94 88 MET A C 1
ATOM 659 O O . MET A 1 88 ? 1.738 -1.101 13.318 1.00 94.94 88 MET A O 1
ATOM 663 N N . LEU A 1 89 ? 1.527 -0.038 11.346 1.00 96.50 89 LEU A N 1
ATOM 664 C CA . LEU A 1 89 ? 0.245 -0.646 11.004 1.00 96.50 89 LEU A CA 1
ATOM 665 C C . LEU A 1 89 ? 0.417 -2.140 10.710 1.00 96.50 89 LEU A C 1
ATOM 667 O O . LEU A 1 89 ? -0.367 -2.947 11.213 1.00 96.50 89 LEU A O 1
ATOM 671 N N . ALA A 1 90 ? 1.471 -2.516 9.985 1.00 96.81 90 ALA A N 1
ATOM 67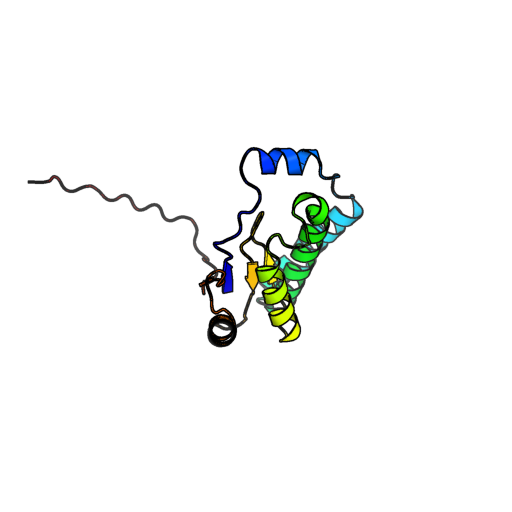2 C CA . ALA A 1 90 ? 1.815 -3.910 9.724 1.00 96.81 90 ALA A CA 1
ATOM 673 C C . ALA A 1 90 ? 2.052 -4.688 11.030 1.00 96.81 90 ALA A C 1
ATOM 675 O O . ALA A 1 90 ? 1.474 -5.756 11.231 1.00 96.81 90 ALA A O 1
ATOM 676 N N . ALA A 1 91 ? 2.806 -4.114 11.974 1.00 96.00 91 ALA A N 1
ATOM 677 C CA . ALA A 1 91 ? 3.036 -4.695 13.300 1.00 96.00 91 ALA A CA 1
ATOM 678 C C . ALA A 1 91 ? 1.748 -4.834 14.139 1.00 96.00 91 ALA A C 1
ATOM 680 O O . ALA A 1 91 ? 1.680 -5.667 15.041 1.00 96.00 91 ALA A O 1
ATOM 681 N N . GLN A 1 92 ? 0.711 -4.046 13.838 1.00 94.62 92 GLN A N 1
ATOM 682 C CA . GLN A 1 92 ? -0.620 -4.145 14.448 1.00 94.62 92 GLN A CA 1
ATOM 683 C C . GLN A 1 92 ? -1.561 -5.114 13.712 1.00 94.62 92 GLN A C 1
ATOM 685 O O . GLN A 1 92 ? -2.734 -5.210 14.072 1.00 94.62 92 GLN A O 1
ATOM 690 N N . GLY A 1 93 ? -1.065 -5.841 12.708 1.00 96.31 93 GLY A N 1
ATOM 691 C CA . GLY A 1 93 ? -1.822 -6.847 11.967 1.00 96.31 93 GLY A CA 1
ATOM 692 C C . GLY A 1 93 ? -2.543 -6.320 10.727 1.00 96.31 93 GLY A C 1
ATOM 693 O O . GLY A 1 93 ? -3.346 -7.049 10.150 1.00 96.31 93 GLY A O 1
ATOM 694 N N . VAL A 1 94 ? -2.276 -5.086 10.284 1.00 97.44 94 VAL A N 1
ATOM 695 C CA . VAL A 1 94 ? -2.784 -4.603 8.992 1.00 97.44 94 VAL A CA 1
ATOM 696 C C . VAL A 1 94 ? -2.043 -5.319 7.867 1.00 97.44 94 VAL A C 1
ATOM 698 O O . VAL A 1 94 ? -0.827 -5.217 7.743 1.00 97.44 94 VAL A O 1
ATOM 701 N N . GLN A 1 95 ? -2.785 -6.043 7.032 1.00 96.81 95 GLN A N 1
ATOM 702 C CA . GLN A 1 95 ? -2.208 -6.898 5.989 1.00 96.81 95 GLN A CA 1
ATOM 703 C C . GLN A 1 95 ? -2.203 -6.264 4.600 1.00 96.81 95 GLN A C 1
ATOM 705 O O . GLN A 1 95 ? -1.523 -6.781 3.720 1.00 96.81 95 GLN A O 1
ATOM 710 N N . GLY A 1 96 ? -2.974 -5.194 4.388 1.00 97.69 96 GLY A N 1
ATOM 711 C CA . GLY A 1 96 ? -3.114 -4.515 3.101 1.00 97.69 96 GLY A CA 1
ATOM 712 C C . GLY A 1 96 ? -2.592 -3.096 3.189 1.00 97.69 96 GLY A C 1
ATOM 713 O O . GLY A 1 96 ? -3.250 -2.255 3.795 1.00 97.69 96 GLY A O 1
ATOM 714 N N . TYR A 1 97 ? -1.434 -2.817 2.610 1.00 98.00 97 TYR A N 1
ATOM 715 C CA . TYR A 1 97 ? -0.844 -1.487 2.600 1.00 98.00 97 TYR A CA 1
ATOM 716 C C . TYR A 1 97 ? 0.149 -1.302 1.449 1.00 98.00 97 TYR A C 1
ATOM 718 O O . TYR A 1 97 ? 0.561 -2.262 0.803 1.00 98.00 97 TYR A O 1
ATOM 726 N N . GLY A 1 98 ? 0.519 -0.053 1.186 1.00 96.88 98 GLY A N 1
ATOM 727 C CA . GLY A 1 98 ? 1.486 0.299 0.152 1.00 96.88 98 GLY A CA 1
ATOM 728 C C . GLY A 1 98 ? 1.571 1.802 -0.074 1.00 96.88 98 GLY A C 1
ATOM 729 O O . GLY A 1 98 ? 1.127 2.588 0.766 1.00 96.88 98 GLY A O 1
ATOM 730 N N . GLN A 1 99 ? 2.099 2.189 -1.232 1.00 94.81 99 GLN A N 1
ATOM 731 C CA . GLN A 1 99 ? 2.211 3.577 -1.676 1.00 94.81 99 GLN A CA 1
ATOM 732 C C . GLN A 1 99 ? 1.399 3.791 -2.954 1.00 94.81 99 GLN A C 1
ATOM 734 O O . GLN A 1 99 ? 1.330 2.936 -3.834 1.00 94.81 99 GLN A O 1
ATOM 739 N N . SER A 1 100 ? 0.768 4.954 -3.068 1.00 88.94 100 SER A N 1
ATOM 740 C CA . SER A 1 100 ? 0.134 5.373 -4.312 1.00 88.94 100 SER A CA 1
ATOM 741 C C . SER A 1 100 ? 1.151 6.079 -5.205 1.00 88.94 100 SER A C 1
ATOM 743 O O . SER A 1 100 ? 1.744 7.075 -4.792 1.00 88.94 100 SER A O 1
ATOM 745 N N . SER A 1 101 ? 1.295 5.614 -6.449 1.00 84.25 101 SER A N 1
ATOM 746 C CA . SER A 1 101 ? 2.162 6.225 -7.472 1.00 84.25 101 SER A CA 1
ATOM 747 C C . SER A 1 101 ? 3.602 6.454 -6.964 1.00 84.25 101 SER A C 1
ATOM 749 O O . SER A 1 101 ? 4.136 5.642 -6.207 1.00 84.25 101 SER A O 1
ATOM 751 N N . TRP A 1 102 ? 4.221 7.577 -7.337 1.00 82.94 102 TRP A N 1
ATOM 752 C CA . TRP A 1 102 ? 5.526 8.032 -6.849 1.00 82.94 102 TRP A CA 1
ATOM 753 C C . TRP A 1 102 ? 5.516 8.579 -5.417 1.00 82.94 102 TRP A C 1
ATOM 755 O O . TRP A 1 102 ? 6.481 9.206 -4.994 1.00 82.94 102 TRP A O 1
ATOM 765 N N . GLY A 1 103 ? 4.435 8.367 -4.662 1.00 83.19 103 GLY A N 1
ATOM 766 C CA . GLY A 1 103 ? 4.326 8.851 -3.297 1.00 83.19 103 GLY A CA 1
ATOM 767 C C . GLY A 1 103 ? 4.171 10.378 -3.192 1.00 83.19 103 GLY A C 1
ATOM 768 O O . GLY A 1 103 ? 3.849 11.049 -4.174 1.00 83.19 103 GLY A O 1
ATOM 769 N N . PRO A 1 104 ? 4.311 10.928 -1.973 1.00 86.44 104 PRO A N 1
ATOM 770 C CA . PRO A 1 104 ? 4.610 10.203 -0.735 1.00 86.44 104 PRO A CA 1
ATOM 771 C C . PRO A 1 104 ? 3.383 9.496 -0.138 1.00 86.44 104 PRO A C 1
ATOM 773 O O . PRO A 1 104 ? 3.500 8.838 0.887 1.00 86.44 104 PRO A O 1
ATOM 776 N N . THR A 1 105 ? 2.193 9.614 -0.742 1.00 92.44 105 THR A N 1
ATOM 777 C CA . THR A 1 105 ? 0.955 9.086 -0.145 1.00 92.44 105 THR A CA 1
ATOM 778 C C . THR A 1 105 ? 1.000 7.568 0.041 1.00 92.44 105 THR A C 1
ATOM 780 O O . THR A 1 105 ? 0.964 6.804 -0.925 1.00 92.44 105 THR A O 1
ATOM 783 N N . GLY A 1 106 ? 0.998 7.138 1.300 1.00 95.88 106 GLY A N 1
ATOM 784 C CA . GLY A 1 106 ? 0.784 5.754 1.698 1.00 95.88 106 GLY A CA 1
ATOM 785 C C . GLY A 1 106 ? -0.700 5.426 1.822 1.00 95.88 106 GLY A C 1
ATOM 786 O O . GLY A 1 106 ? -1.549 6.305 2.000 1.00 95.88 106 GLY A O 1
ATOM 787 N N . PHE A 1 107 ? -1.034 4.142 1.780 1.00 97.75 107 PHE A N 1
ATOM 788 C CA . PHE A 1 107 ? -2.380 3.669 2.072 1.00 97.75 107 PHE A CA 1
ATOM 789 C C . PHE A 1 107 ? -2.374 2.395 2.911 1.00 97.75 107 PHE A C 1
ATOM 791 O O . PHE A 1 107 ? -1.450 1.590 2.852 1.00 97.75 107 PHE A O 1
ATOM 798 N N . ALA A 1 108 ? -3.458 2.204 3.658 1.00 98.00 108 ALA A N 1
ATOM 799 C CA . ALA A 1 108 ? -3.762 0.990 4.400 1.00 98.00 108 ALA A CA 1
ATOM 800 C C . ALA A 1 108 ? -5.241 0.605 4.233 1.00 98.00 108 ALA A C 1
ATOM 802 O O . ALA A 1 108 ? -6.137 1.462 4.281 1.00 98.00 108 ALA A O 1
ATOM 803 N N . LEU A 1 109 ? -5.491 -0.685 4.034 1.00 97.88 109 LEU A N 1
ATOM 804 C CA . LEU A 1 109 ? -6.797 -1.306 3.855 1.00 97.88 109 LEU A CA 1
ATOM 805 C C . LEU A 1 109 ? -7.299 -1.857 5.191 1.00 97.88 109 LEU A C 1
ATOM 807 O O . LEU A 1 109 ? -6.542 -2.435 5.966 1.00 97.88 109 L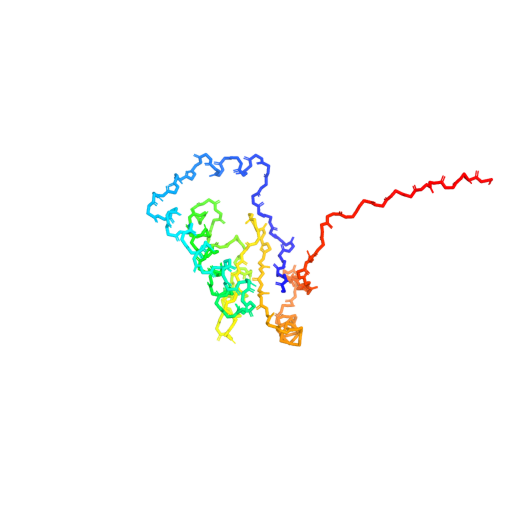EU A O 1
ATOM 811 N N . PHE A 1 110 ? -8.596 -1.703 5.432 1.00 97.50 110 PHE A N 1
ATOM 812 C CA . PHE A 1 110 ? -9.279 -2.203 6.623 1.00 97.50 110 PHE A CA 1
ATOM 813 C C . PHE A 1 110 ? -10.587 -2.860 6.195 1.00 97.50 110 PHE A C 1
ATOM 815 O O . PHE A 1 110 ? -11.247 -2.350 5.284 1.00 97.50 110 PHE A O 1
ATOM 822 N N . ALA A 1 111 ? -10.957 -3.966 6.844 1.00 95.06 111 ALA A N 1
ATOM 823 C CA . ALA A 1 111 ? -12.178 -4.698 6.517 1.00 95.06 111 ALA A CA 1
ATOM 824 C C . ALA A 1 111 ? -13.416 -3.871 6.880 1.00 95.06 111 ALA A C 1
ATOM 826 O O . ALA A 1 111 ? -14.439 -3.919 6.196 1.00 95.06 111 ALA A O 1
ATOM 827 N N . THR A 1 112 ? -13.309 -3.070 7.942 1.00 95.31 112 THR A N 1
ATOM 828 C CA . THR A 1 112 ? -14.400 -2.229 8.423 1.00 95.31 112 THR A CA 1
ATOM 829 C C . THR A 1 112 ? -13.993 -0.771 8.596 1.00 95.31 112 THR A C 1
ATOM 831 O O . THR A 1 112 ? -12.839 -0.415 8.849 1.00 95.31 112 THR A O 1
ATOM 834 N N . ARG A 1 113 ? -14.997 0.108 8.524 1.00 94.75 113 ARG A N 1
ATOM 835 C CA . ARG A 1 113 ? -14.830 1.535 8.818 1.00 94.75 113 ARG A CA 1
ATOM 836 C C . ARG A 1 113 ? -14.370 1.782 10.259 1.00 94.75 113 ARG A C 1
ATOM 838 O O . ARG A 1 113 ? -13.548 2.661 10.479 1.00 94.75 113 ARG A O 1
ATOM 845 N N . GLN A 1 114 ? -14.868 0.996 11.212 1.00 96.69 114 GLN A N 1
ATOM 846 C CA . GLN A 1 114 ? -14.553 1.135 12.638 1.00 96.69 114 GLN A CA 1
ATOM 847 C C . GLN A 1 114 ? -13.074 0.843 12.924 1.00 96.69 114 GLN A C 1
ATOM 849 O O . GLN A 1 114 ? -12.428 1.579 13.668 1.00 96.69 114 GLN A O 1
ATOM 854 N N . GLU A 1 115 ? -12.508 -0.193 12.299 1.00 96.50 115 GLU A N 1
ATOM 855 C CA . GLU A 1 115 ? -11.071 -0.482 12.386 1.00 96.50 115 GLU A CA 1
ATOM 856 C C . GLU A 1 115 ? -10.234 0.660 11.803 1.00 96.50 115 GLU A C 1
ATOM 858 O O . GLU A 1 115 ? -9.253 1.082 12.418 1.00 96.50 115 GLU A O 1
ATOM 863 N N . ALA A 1 116 ? -10.654 1.201 10.655 1.00 96.62 116 ALA A N 1
ATOM 864 C CA . ALA A 1 116 ? -9.972 2.314 10.008 1.00 96.62 116 ALA A CA 1
ATOM 865 C C . ALA A 1 116 ? -10.024 3.602 10.853 1.00 96.62 116 ALA A C 1
ATOM 867 O O . ALA A 1 116 ? -9.025 4.313 10.959 1.00 96.62 116 ALA A O 1
ATOM 868 N N . GLU A 1 117 ? -11.166 3.900 11.480 1.00 96.50 117 GLU A N 1
ATOM 869 C CA . GLU A 1 117 ? -11.337 5.036 12.396 1.00 96.50 117 GLU A CA 1
ATOM 870 C C . GLU A 1 117 ? -10.447 4.892 13.631 1.00 96.50 117 GLU A C 1
ATOM 872 O O . GLU A 1 117 ? -9.698 5.816 13.952 1.00 96.50 117 GLU A O 1
ATOM 877 N N . LYS A 1 118 ? -10.426 3.706 14.247 1.00 95.94 118 LYS A N 1
ATOM 878 C CA . LYS A 1 118 ? -9.553 3.403 15.387 1.00 95.94 118 LYS A CA 1
ATOM 879 C C . LYS A 1 118 ? -8.071 3.552 15.036 1.00 95.94 118 LYS A C 1
ATOM 881 O O . LYS A 1 118 ? -7.298 4.072 15.840 1.00 95.94 118 LYS A O 1
ATOM 886 N N . ALA A 1 119 ? -7.658 3.094 13.854 1.00 95.69 119 ALA A N 1
ATOM 887 C CA . ALA A 1 119 ? -6.290 3.273 13.377 1.00 95.69 119 ALA A CA 1
ATOM 888 C C . ALA A 1 119 ? -5.964 4.759 13.164 1.00 95.69 119 ALA A C 1
ATOM 890 O O . ALA A 1 119 ? -4.946 5.239 13.662 1.00 95.69 119 ALA A O 1
ATOM 891 N N . ARG A 1 120 ? -6.855 5.507 12.500 1.00 95.31 120 ARG A N 1
ATOM 892 C CA . ARG A 1 120 ? -6.700 6.949 12.262 1.00 95.31 120 ARG A CA 1
ATOM 893 C C . ARG A 1 120 ? -6.541 7.734 13.563 1.00 95.31 120 ARG A C 1
ATOM 895 O O . ARG A 1 120 ? -5.660 8.579 13.647 1.00 95.31 120 ARG A O 1
ATOM 902 N N . GLU A 1 121 ? -7.368 7.468 14.570 1.00 93.25 121 GLU A N 1
ATOM 903 C CA . GLU A 1 121 ? -7.310 8.165 15.862 1.00 93.25 121 GLU A CA 1
ATOM 904 C C . GLU A 1 121 ? -5.985 7.931 16.587 1.00 93.25 121 GLU A C 1
ATOM 906 O O . GLU A 1 121 ? -5.365 8.880 17.067 1.00 93.25 121 GLU A O 1
ATOM 911 N N . LYS A 1 122 ? -5.509 6.680 16.613 1.00 92.06 122 LYS A N 1
ATOM 912 C CA . LYS A 1 122 ? -4.200 6.343 17.188 1.00 92.06 122 LYS A CA 1
ATOM 913 C C . LYS A 1 122 ? -3.059 7.068 16.475 1.00 92.06 122 LYS A C 1
ATOM 915 O O . LYS A 1 122 ? -2.158 7.582 17.133 1.00 92.06 122 LYS A O 1
ATOM 920 N N . LEU A 1 123 ? -3.097 7.102 15.144 1.00 92.38 123 LEU A N 1
ATOM 921 C CA . LEU A 1 123 ? -2.067 7.742 14.330 1.00 92.38 123 LEU A CA 1
ATOM 922 C C . LEU A 1 123 ? -2.078 9.267 14.484 1.00 92.38 123 LEU A C 1
ATOM 924 O O . LEU A 1 123 ? -1.030 9.858 14.733 1.00 92.38 123 LEU A O 1
ATOM 928 N N . ALA A 1 124 ? -3.256 9.893 14.450 1.00 88.75 124 ALA A N 1
ATOM 929 C CA . ALA A 1 124 ? -3.413 11.330 14.668 1.00 88.75 124 ALA A CA 1
ATOM 930 C C . ALA A 1 124 ? -2.970 11.762 16.077 1.00 88.75 124 ALA A C 1
ATOM 932 O O . ALA A 1 124 ? -2.427 12.846 16.254 1.00 88.75 124 ALA A O 1
ATOM 933 N N . ALA A 1 125 ? -3.153 10.915 17.095 1.00 86.94 125 ALA A N 1
ATOM 934 C CA . ALA A 1 125 ? -2.656 11.204 18.438 1.00 86.94 125 ALA A CA 1
ATOM 935 C C . ALA A 1 125 ? -1.116 11.194 18.524 1.00 86.94 125 ALA A C 1
ATOM 937 O O . ALA A 1 125 ? -0.558 11.936 19.339 1.00 86.94 125 ALA A O 1
ATOM 938 N N . LYS A 1 126 ? -0.447 10.368 17.703 1.00 83.12 126 LYS A N 1
ATOM 939 C CA . LYS A 1 126 ? 1.020 10.238 17.639 1.00 83.12 126 LYS A CA 1
ATOM 940 C C . LYS A 1 126 ? 1.662 11.296 16.730 1.00 83.12 126 LYS A C 1
ATOM 942 O O . LYS A 1 126 ? 2.767 11.741 17.021 1.00 83.12 126 LYS A O 1
ATOM 947 N N . SER A 1 127 ? 0.982 11.712 15.662 1.00 78.19 127 SER A N 1
ATOM 948 C CA . SER A 1 127 ? 1.471 12.730 14.727 1.00 78.19 127 SER A CA 1
ATOM 949 C C . SER A 1 127 ? 1.143 14.138 15.242 1.00 78.19 127 SER A C 1
ATOM 951 O O . SER A 1 127 ? 0.020 14.619 15.108 1.00 78.19 127 SER A O 1
ATOM 953 N N . LYS A 1 128 ? 2.110 14.786 15.903 1.00 70.75 128 LYS A N 1
ATOM 954 C CA . LYS A 1 128 ? 2.002 16.168 16.401 1.00 70.75 128 LYS A CA 1
ATOM 955 C C . LYS A 1 128 ? 3.269 16.953 16.053 1.00 70.75 128 LYS A C 1
ATOM 957 O O . LYS A 1 128 ? 4.362 16.466 16.321 1.00 70.75 128 LYS A O 1
ATOM 962 N N . GLY A 1 129 ? 3.111 18.170 15.527 1.00 65.19 129 GLY A N 1
ATOM 963 C CA . GLY A 1 129 ? 4.207 19.086 15.176 1.00 65.19 129 GLY A CA 1
ATOM 964 C C . GLY A 1 129 ? 4.147 19.571 13.723 1.00 65.19 129 GLY A C 1
ATOM 965 O O . GLY A 1 129 ? 3.209 19.241 13.004 1.00 65.19 129 GLY A O 1
ATOM 966 N N . ASP A 1 130 ? 5.157 20.335 13.298 1.00 53.41 130 ASP A N 1
ATOM 967 C CA . ASP A 1 130 ? 5.206 21.003 11.981 1.00 53.41 130 ASP A CA 1
ATOM 968 C C . ASP A 1 130 ? 5.408 20.044 10.786 1.00 53.41 130 ASP A C 1
ATOM 970 O O . ASP A 1 130 ? 5.217 20.440 9.642 1.00 53.41 130 ASP A O 1
ATOM 974 N N . ALA A 1 131 ? 5.742 18.775 11.046 1.00 65.94 131 ALA A N 1
ATOM 975 C CA . ALA A 1 131 ? 5.839 17.692 10.057 1.00 65.94 131 ALA A CA 1
ATOM 976 C C . ALA A 1 131 ? 4.750 16.620 10.279 1.00 65.94 131 ALA A C 1
ATOM 978 O O . ALA A 1 131 ? 5.007 15.417 10.196 1.00 65.94 131 ALA A O 1
ATOM 979 N N . ALA A 1 132 ? 3.546 17.043 10.677 1.00 83.50 132 ALA A N 1
ATOM 980 C CA . ALA A 1 132 ? 2.448 16.120 10.931 1.00 83.50 132 ALA A CA 1
ATOM 981 C C . ALA A 1 132 ? 1.933 15.504 9.623 1.00 83.50 132 ALA A C 1
ATOM 983 O O . ALA A 1 132 ? 1.608 16.206 8.667 1.00 83.50 132 ALA A O 1
ATOM 984 N N . LEU A 1 133 ? 1.814 14.179 9.620 1.00 92.06 133 LEU A N 1
ATOM 985 C CA . LEU A 1 133 ? 1.146 13.449 8.554 1.00 92.06 133 LEU A CA 1
ATOM 986 C C . LEU A 1 133 ? -0.358 13.710 8.628 1.00 92.06 133 LEU A C 1
ATOM 988 O O . LEU A 1 133 ? -0.947 13.773 9.713 1.00 92.06 133 LEU A O 1
ATOM 992 N N . GLU A 1 134 ? -0.999 13.777 7.469 1.00 93.44 134 GLU A N 1
ATOM 993 C CA . GLU A 1 134 ? -2.450 13.850 7.377 1.00 93.44 134 GLU A CA 1
ATOM 994 C C . GLU A 1 134 ? -3.046 12.465 7.124 1.00 93.44 134 GLU A C 1
ATOM 996 O O . GLU A 1 134 ? -2.504 11.637 6.390 1.00 93.44 134 GLU A O 1
ATOM 1001 N N . PHE A 1 135 ? -4.208 12.207 7.726 1.00 94.62 135 PHE A N 1
ATOM 1002 C CA . PHE A 1 135 ? -4.855 10.900 7.675 1.00 94.62 135 PHE A CA 1
ATOM 1003 C C . PHE A 1 135 ? -6.283 11.015 7.149 1.00 94.62 135 PHE A C 1
ATOM 1005 O O . PHE A 1 135 ? -7.178 11.498 7.850 1.00 94.62 135 PHE A O 1
ATOM 1012 N N . VAL A 1 136 ? -6.522 10.509 5.938 1.00 95.38 136 VAL A N 1
ATOM 1013 C CA . VAL A 1 136 ? -7.819 10.628 5.255 1.00 95.38 136 VAL A CA 1
ATOM 1014 C C . VAL A 1 136 ? -8.492 9.265 5.128 1.00 95.38 136 VAL A C 1
ATOM 1016 O O . VAL A 1 136 ? -7.955 8.318 4.549 1.00 95.38 136 VAL A O 1
ATOM 1019 N N . LEU A 1 137 ? -9.714 9.151 5.650 1.00 95.56 137 LEU A N 1
ATOM 1020 C CA . LEU A 1 137 ? -10.551 7.975 5.422 1.00 95.56 137 LEU A CA 1
ATOM 1021 C C . LEU A 1 137 ? -11.320 8.120 4.118 1.00 95.56 137 LEU A C 1
ATOM 1023 O O . LEU A 1 137 ? -12.012 9.104 3.879 1.00 95.56 137 LEU A O 1
ATOM 1027 N N . CYS A 1 138 ? -11.229 7.089 3.297 1.00 92.94 138 CYS A N 1
ATOM 1028 C CA . CYS A 1 138 ? -11.925 6.982 2.030 1.00 92.94 138 CYS A CA 1
ATOM 1029 C C . CYS A 1 138 ? -12.349 5.529 1.812 1.00 92.94 138 CYS A C 1
ATOM 1031 O O . CYS A 1 138 ? -11.893 4.614 2.505 1.00 92.94 138 CYS A O 1
ATOM 1033 N N . ARG A 1 139 ? -13.266 5.337 0.866 1.00 89.62 139 ARG A N 1
ATOM 1034 C CA . ARG A 1 139 ? -13.805 4.035 0.466 1.00 89.62 139 ARG A CA 1
ATOM 1035 C C . ARG A 1 139 ? -13.586 3.832 -1.026 1.00 89.62 139 ARG A C 1
ATOM 1037 O O . ARG A 1 139 ? -13.544 4.816 -1.766 1.00 89.62 139 ARG A O 1
ATOM 1044 N N . GLY A 1 140 ? -13.520 2.574 -1.457 1.00 79.31 140 GLY A N 1
ATOM 1045 C CA . GLY A 1 140 ? -13.545 2.242 -2.878 1.00 79.31 140 GLY A CA 1
ATOM 1046 C C . GLY A 1 140 ? -14.757 2.885 -3.555 1.00 79.31 140 GLY A C 1
ATOM 1047 O O . GLY A 1 140 ? -15.885 2.792 -3.062 1.00 79.31 140 GLY A O 1
ATOM 1048 N N . ARG A 1 141 ? -14.519 3.591 -4.662 1.00 84.62 141 ARG A N 1
ATOM 1049 C CA . ARG A 1 141 ? -15.579 4.179 -5.478 1.00 84.62 141 ARG A CA 1
ATOM 1050 C C . ARG A 1 141 ? -15.948 3.171 -6.565 1.00 84.62 141 ARG A C 1
ATOM 1052 O O . ARG A 1 141 ? -15.324 3.142 -7.615 1.00 84.62 141 ARG A O 1
ATOM 1059 N N . ASN A 1 142 ? -16.989 2.375 -6.327 1.00 79.06 142 ASN A N 1
ATOM 1060 C CA . ASN A 1 142 ? -17.500 1.387 -7.294 1.00 79.06 142 ASN A CA 1
ATOM 1061 C C . ASN A 1 142 ? -18.356 2.031 -8.406 1.00 79.06 142 ASN A C 1
ATOM 1063 O O . ASN A 1 142 ? -19.338 1.458 -8.865 1.00 79.06 142 ASN A O 1
ATOM 1067 N N . GLN A 1 143 ? -18.029 3.265 -8.785 1.00 70.56 143 GLN A N 1
ATOM 1068 C CA . GLN A 1 143 ? -18.696 4.039 -9.826 1.00 70.56 143 GLN A CA 1
ATOM 1069 C C . GLN A 1 143 ? -17.623 4.783 -10.614 1.00 70.56 143 GLN A C 1
ATOM 1071 O O . GLN A 1 143 ? -16.698 5.339 -10.019 1.00 70.56 143 GLN A O 1
ATOM 1076 N N . GLY A 1 144 ? -17.761 4.804 -11.939 1.00 70.75 144 GLY A N 1
ATOM 1077 C CA . GLY A 1 144 ? -16.864 5.550 -12.816 1.00 70.75 144 GLY A CA 1
ATOM 1078 C C . GLY A 1 144 ? -16.951 7.070 -12.630 1.00 70.75 144 GLY A C 1
ATOM 1079 O O . GLY A 1 144 ? -17.585 7.589 -11.702 1.00 70.75 144 GLY A O 1
ATOM 1080 N N . CYS A 1 145 ? -16.297 7.794 -13.538 1.00 71.94 145 CYS A N 1
ATOM 1081 C CA . CYS A 1 145 ? -16.395 9.249 -13.604 1.00 71.94 145 CYS A CA 1
ATOM 1082 C C . CYS A 1 145 ? -17.853 9.668 -13.859 1.00 71.94 145 CYS A C 1
ATOM 1084 O O . CYS A 1 145 ? -18.501 9.131 -14.755 1.00 71.94 145 CYS A O 1
ATOM 1086 N N . LEU A 1 146 ? -18.352 10.619 -13.068 1.00 74.44 146 LEU A N 1
ATOM 1087 C CA . LEU A 1 146 ? -19.639 11.270 -13.295 1.00 74.44 146 LEU A CA 1
ATOM 1088 C C . LEU A 1 146 ? -19.345 12.663 -13.851 1.00 74.44 146 LEU A C 1
ATOM 1090 O O . LEU A 1 146 ? -18.626 13.427 -13.209 1.00 74.44 146 LEU A O 1
ATOM 1094 N N . ILE A 1 147 ? -19.868 12.965 -15.038 1.00 77.69 147 ILE A N 1
ATOM 1095 C CA . ILE A 1 147 ? -19.777 14.293 -15.646 1.00 77.69 147 ILE A CA 1
ATOM 1096 C C . ILE A 1 147 ? -21.124 14.974 -15.418 1.00 77.69 147 ILE A C 1
ATOM 1098 O O . ILE A 1 147 ? -22.129 14.555 -15.989 1.00 77.69 147 ILE A O 1
ATOM 1102 N N . GLU A 1 148 ? -21.141 16.002 -14.576 1.00 79.25 148 GLU A N 1
ATOM 1103 C CA . GLU A 1 148 ? -22.307 16.860 -14.372 1.00 79.25 148 GLU A CA 1
ATOM 1104 C C . GLU A 1 148 ? -22.085 18.174 -15.127 1.00 79.25 148 GLU A C 1
ATOM 1106 O O . GLU A 1 148 ? -21.116 18.893 -14.885 1.00 79.25 148 GLU A O 1
ATOM 1111 N N . THR A 1 149 ? -22.962 18.477 -16.084 1.00 77.69 149 THR A N 1
ATOM 1112 C CA . THR A 1 149 ? -22.993 19.773 -16.768 1.00 77.69 149 THR A CA 1
ATOM 1113 C C . THR A 1 149 ? -23.960 20.687 -16.032 1.00 77.69 149 THR A C 1
ATOM 1115 O O . THR A 1 149 ? -25.167 20.446 -16.040 1.00 77.69 149 THR A O 1
ATOM 1118 N N . HIS A 1 150 ? -23.440 21.732 -15.394 1.00 76.00 150 HIS A N 1
ATOM 1119 C CA . HIS A 1 150 ? -24.269 22.796 -14.838 1.00 76.00 150 HIS A CA 1
ATOM 1120 C C . HIS A 1 150 ? -24.472 23.879 -15.898 1.00 76.00 150 HIS A C 1
ATOM 1122 O O . HIS A 1 150 ? -23.512 24.548 -16.285 1.00 76.00 150 HIS A O 1
ATOM 1128 N N . ASP A 1 151 ? -25.714 24.064 -16.347 1.00 69.81 151 ASP A N 1
ATOM 1129 C CA . ASP A 1 151 ? -26.084 25.260 -17.100 1.00 69.81 151 ASP A CA 1
ATOM 1130 C C . ASP A 1 151 ? -25.974 26.469 -16.169 1.00 69.81 151 ASP A C 1
ATOM 1132 O O . ASP A 1 151 ? -26.628 26.545 -15.125 1.00 69.81 151 ASP A O 1
ATOM 1136 N N . LEU A 1 152 ? -25.118 27.420 -16.536 1.00 65.88 152 LEU A N 1
ATOM 1137 C CA . LEU A 1 152 ? -25.061 28.715 -15.875 1.00 65.88 152 LEU A CA 1
ATOM 1138 C C . LEU A 1 152 ? -26.350 29.467 -16.225 1.00 65.88 152 LEU A C 1
ATOM 1140 O O . LEU A 1 152 ? -26.506 29.952 -17.346 1.00 65.88 152 LEU A O 1
ATOM 1144 N N . SER A 1 153 ? -27.282 29.549 -15.273 1.00 62.34 153 SER A N 1
ATOM 1145 C CA . SER A 1 153 ? -28.461 30.411 -15.385 1.00 62.34 153 SER A CA 1
ATOM 1146 C C . SER A 1 153 ? -28.021 31.834 -15.759 1.00 62.34 153 SER A C 1
ATOM 1148 O O . SER A 1 153 ? -27.061 32.332 -15.160 1.00 62.34 153 SER A O 1
ATOM 1150 N N . PRO A 1 154 ? -28.691 32.519 -16.704 1.00 58.94 154 PRO A N 1
ATOM 1151 C CA . PRO A 1 154 ? -28.336 33.890 -17.039 1.00 58.94 154 PRO A CA 1
ATOM 1152 C C . PRO A 1 154 ? -28.475 34.769 -15.794 1.00 58.94 154 PRO A C 1
ATOM 1154 O O . PRO A 1 154 ? -29.510 34.742 -15.127 1.00 58.94 154 PRO A O 1
ATOM 1157 N N . ILE A 1 155 ? -27.432 35.537 -15.485 1.00 63.19 155 ILE A N 1
ATOM 1158 C CA . ILE A 1 155 ? -27.503 36.610 -14.491 1.00 63.19 155 ILE A CA 1
ATOM 1159 C C . ILE A 1 155 ? -28.485 37.647 -15.055 1.00 63.19 155 ILE A C 1
ATOM 1161 O O . ILE A 1 155 ? -28.205 38.250 -16.091 1.00 63.19 155 ILE A O 1
ATOM 1165 N N . SER A 1 156 ? -29.652 37.771 -14.419 1.00 67.19 156 SER A N 1
ATOM 1166 C CA . SER A 1 156 ? -30.692 38.766 -14.719 1.00 67.19 156 SER A CA 1
ATOM 1167 C C . SER A 1 156 ? -30.302 40.164 -14.264 1.00 67.19 156 SER A C 1
ATOM 1169 O O . SER A 1 156 ? -29.797 40.250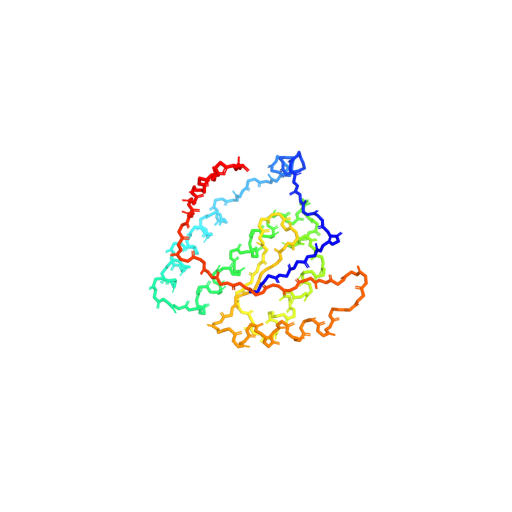 -13.119 1.00 67.19 156 SER A O 1
#

Radius of gyration: 18.37 Å; chains: 1; bounding box: 48×55×36 Å